Protein AF-A0A1N6LGG9-F1 (afdb_monomer)

Mean predicted aligned error: 9.29 Å

Sequence (122 aa):
MKLGLRHAAFTTLILLTATASATDFPQGTIAAELGGTQWTIRFEDGGTYTVSRGEDVVAEGKYTVKKDEIEMTDDQGSRAESGKTGKYTWKLVGKKLTFTKVEDEAEGRVSALTNGPWTLKD

Solvent-accessible surface area (backbone atoms only — not comparable to full-atom values): 7217 Å² total; per-residue (Å²): 141,80,89,88,78,87,81,85,87,79,82,80,82,78,77,82,76,78,78,76,71,80,71,75,81,82,69,42,41,29,35,43,77,57,94,92,37,52,33,38,40,34,36,45,94,88,35,39,35,41,32,25,56,68,91,45,74,29,28,31,29,40,41,52,74,57,84,56,35,38,40,38,38,31,70,43,50,92,67,38,50,58,94,39,63,32,34,27,37,54,48,76,57,92,52,34,40,35,45,44,84,74,46,63,83,39,64,66,59,52,54,62,49,56,72,48,63,25,34,57,57,134

Secondary structure (DSSP, 8-state):
----------------------PPP--EEEEEEETTEEEEEEEPTTSEEEEEETTEEEEEEEEEEETTEEEEEEEESTT--TT-EEEEEEEEETTEEEEEEEE---HHHHHHHHSS-EEEP-

Foldseek 3Di:
DDDDDDDDDDDDDDPPPPPPDQDDDDAAKWWDQDPNWIWIWHHDDPFKIWIDTHPDTAWIWGWDDDRQKIKIATDDGVLHPHPWIWMWGWDDDPQWIATHGPDTPSVSVCCVRHVGTIGGDD

Nearest PDB structures (foldseek)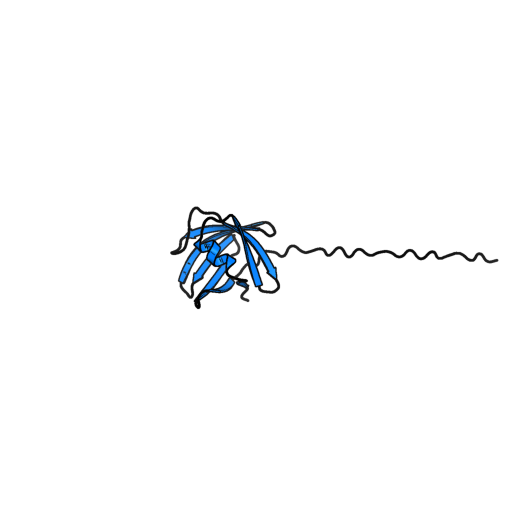:
  2ol7-assembly2_B  TM=4.075E-01  e=1.222E+00  Borreliella burgdorferi
  2flj-assembly1_A  TM=3.951E-01  e=2.831E+00  Locusta migratoria
  1ftp-assembly1_B  TM=3.435E-01  e=5.601E+00  Schistocerca gregaria

Structure (mmCIF, N/CA/C/O backbone):
data_AF-A0A1N6LGG9-F1
#
_entry.id   AF-A0A1N6LGG9-F1
#
loop_
_atom_site.group_PDB
_atom_site.id
_atom_site.type_symbol
_atom_site.label_atom_id
_atom_site.label_alt_id
_atom_site.label_comp_id
_atom_site.label_asym_id
_atom_site.label_entity_id
_atom_site.label_seq_id
_atom_site.pdbx_PDB_ins_code
_atom_site.Cartn_x
_atom_site.Cartn_y
_atom_site.Cartn_z
_atom_site.occupancy
_atom_site.B_iso_or_equiv
_atom_site.auth_seq_id
_atom_site.auth_comp_id
_atom_site.auth_asym_id
_atom_site.auth_atom_id
_atom_site.pdbx_PDB_model_num
ATOM 1 N N . MET A 1 1 ? -54.027 -19.536 58.038 1.00 39.34 1 MET A N 1
ATOM 2 C CA . MET A 1 1 ? -53.067 -20.258 57.160 1.00 39.34 1 MET A CA 1
ATOM 3 C C . MET A 1 1 ? -53.773 -20.472 55.827 1.00 39.34 1 MET A C 1
ATOM 5 O O . MET A 1 1 ? -54.896 -20.929 55.879 1.00 39.34 1 MET A O 1
ATOM 9 N N . LYS A 1 2 ? -53.292 -20.135 54.631 1.00 37.97 2 LYS A N 1
ATOM 10 C CA . LYS A 1 2 ? -51.981 -19.736 54.103 1.00 37.97 2 LYS A CA 1
ATOM 11 C C . LYS A 1 2 ? -52.240 -18.757 52.939 1.00 37.97 2 LYS A C 1
ATOM 13 O O . LYS A 1 2 ? -53.154 -18.970 52.152 1.00 37.97 2 LYS A O 1
ATOM 18 N N . LEU A 1 3 ? -51.426 -17.709 52.872 1.00 38.81 3 LEU A N 1
ATOM 19 C CA . LEU A 1 3 ? -51.362 -16.696 51.819 1.00 38.81 3 LEU A CA 1
ATOM 20 C C . LEU A 1 3 ? -50.730 -17.312 50.556 1.00 38.81 3 LEU A C 1
ATOM 22 O O . LEU A 1 3 ? -49.633 -17.861 50.643 1.00 38.81 3 LEU A O 1
ATOM 26 N N . GLY A 1 4 ? -51.406 -17.238 49.408 1.00 36.44 4 GLY A N 1
ATOM 27 C CA . GLY A 1 4 ? -50.862 -17.638 48.105 1.00 36.44 4 GLY A CA 1
ATOM 28 C C . GLY A 1 4 ? -50.420 -16.409 47.317 1.00 36.44 4 GLY A C 1
ATOM 29 O O . GLY A 1 4 ? -51.254 -15.680 46.793 1.00 36.44 4 GLY A O 1
ATOM 30 N N . LEU A 1 5 ? -49.113 -16.162 47.274 1.00 44.22 5 LEU A N 1
ATOM 31 C CA . LEU A 1 5 ? -48.481 -15.045 46.579 1.00 44.22 5 LEU A CA 1
ATOM 32 C C . LEU A 1 5 ? -47.685 -15.581 45.374 1.00 44.22 5 LEU A C 1
ATOM 34 O O . LEU A 1 5 ? -47.016 -16.604 45.500 1.00 44.22 5 LEU A O 1
ATOM 38 N N . ARG A 1 6 ? -47.633 -14.761 44.310 1.00 45.97 6 ARG A N 1
ATOM 39 C CA . ARG A 1 6 ? -46.663 -14.752 43.184 1.00 45.97 6 ARG A CA 1
ATOM 40 C C . ARG A 1 6 ? -47.006 -15.734 42.048 1.00 45.97 6 ARG A C 1
ATOM 42 O O . ARG A 1 6 ? -47.375 -16.870 42.293 1.00 45.97 6 ARG A O 1
ATOM 49 N N . HIS A 1 7 ? -46.886 -15.382 40.769 1.00 38.16 7 HIS A N 1
ATOM 50 C CA . HIS A 1 7 ? -45.787 -14.642 40.149 1.00 38.16 7 HIS A CA 1
ATOM 51 C C . HIS A 1 7 ? -46.277 -13.887 38.899 1.00 38.16 7 HIS A C 1
ATOM 53 O O . HIS A 1 7 ? -46.934 -14.469 38.041 1.00 38.16 7 HIS A O 1
ATOM 59 N N . ALA A 1 8 ? -45.927 -12.604 38.783 1.00 53.00 8 ALA A N 1
ATOM 60 C CA . ALA A 1 8 ? -45.972 -11.882 37.516 1.00 53.00 8 ALA A CA 1
ATOM 61 C C . ALA A 1 8 ? -44.729 -12.279 36.705 1.00 53.00 8 ALA A C 1
ATOM 63 O O . ALA A 1 8 ? -43.608 -12.146 37.197 1.00 53.00 8 ALA A O 1
ATOM 64 N N . ALA A 1 9 ? -44.920 -12.796 35.493 1.00 48.97 9 ALA A N 1
ATOM 65 C CA . ALA A 1 9 ? -43.825 -13.121 34.589 1.00 48.97 9 ALA A CA 1
ATOM 66 C C . ALA A 1 9 ? -43.295 -11.827 33.947 1.00 48.97 9 ALA A C 1
ATOM 68 O O . ALA A 1 9 ? -43.914 -11.269 33.045 1.00 48.97 9 ALA A O 1
ATOM 69 N N . PHE A 1 10 ? -42.153 -11.336 34.431 1.00 49.47 10 PHE A N 1
ATOM 70 C CA . PHE A 1 10 ? -41.371 -10.309 33.745 1.00 49.47 10 PHE A CA 1
ATOM 71 C C . PHE A 1 10 ? -40.549 -10.993 32.648 1.00 49.47 10 PHE A C 1
ATOM 73 O O . PHE A 1 10 ? -39.627 -11.754 32.935 1.00 49.47 10 PHE A O 1
ATOM 80 N N . THR A 1 11 ? -40.901 -10.745 31.387 1.00 47.75 11 THR A N 1
ATOM 81 C CA . THR A 1 11 ? -40.107 -11.205 30.242 1.00 47.75 11 THR A CA 1
ATOM 82 C C . THR A 1 11 ? -38.972 -10.210 30.034 1.00 47.75 11 THR A C 1
ATOM 84 O O . THR A 1 11 ? -39.173 -9.134 29.475 1.00 47.75 11 THR A O 1
ATOM 87 N N . THR A 1 12 ? -37.784 -10.538 30.536 1.00 46.34 12 THR A N 1
ATOM 88 C CA . THR A 1 12 ? -36.570 -9.750 30.305 1.00 46.34 12 THR A CA 1
ATOM 89 C C . THR A 1 12 ? -36.129 -9.933 28.855 1.00 46.34 12 THR A C 1
ATOM 91 O O . THR A 1 12 ? -35.616 -10.986 28.479 1.00 46.34 12 THR A O 1
ATOM 94 N N . LEU A 1 13 ? -36.333 -8.905 28.033 1.00 54.31 13 LEU A N 1
ATOM 95 C CA . LEU A 1 13 ? -35.741 -8.799 26.703 1.00 54.31 13 LEU A CA 1
ATOM 96 C C . LEU A 1 13 ? -34.228 -8.585 26.864 1.00 54.31 13 LEU A C 1
ATOM 98 O O . LEU A 1 13 ? -33.783 -7.495 27.217 1.00 54.31 13 LEU A O 1
ATOM 102 N N . ILE A 1 14 ? -33.437 -9.631 26.633 1.00 58.75 14 ILE A N 1
ATOM 103 C CA . ILE A 1 14 ? -31.978 -9.526 26.564 1.00 58.75 14 ILE A CA 1
ATOM 104 C C . ILE A 1 14 ? -31.641 -8.901 25.207 1.00 58.75 14 ILE A C 1
ATOM 106 O O . ILE A 1 14 ? -31.684 -9.572 24.177 1.00 58.75 14 ILE A O 1
ATOM 110 N N . LEU A 1 15 ? -31.321 -7.606 25.194 1.00 49.03 15 LEU A N 1
ATOM 111 C CA . LEU A 1 15 ? -30.652 -6.985 24.055 1.00 49.03 15 LEU A CA 1
ATOM 112 C C . LEU A 1 15 ? -29.233 -7.561 23.969 1.00 49.03 15 LEU A C 1
ATOM 114 O O . LEU A 1 15 ? -28.366 -7.207 24.764 1.00 49.03 15 LEU A O 1
ATOM 118 N N . LEU A 1 16 ? -28.999 -8.460 23.009 1.00 47.09 16 LEU A N 1
ATOM 119 C CA . LEU A 1 16 ? -27.650 -8.838 22.588 1.00 47.09 16 LEU A CA 1
ATOM 120 C C . LEU A 1 16 ? -27.004 -7.608 21.933 1.00 47.09 16 LEU A C 1
ATOM 122 O O . LEU A 1 16 ? -27.149 -7.367 20.736 1.00 47.09 16 LEU A O 1
ATOM 126 N N . THR A 1 17 ? -26.294 -6.803 22.715 1.00 50.12 17 THR A N 1
ATOM 127 C CA . THR A 1 17 ? -25.346 -5.836 22.166 1.00 50.12 17 THR A CA 1
ATOM 128 C C . THR A 1 17 ? -24.152 -6.619 21.639 1.00 50.12 17 THR A C 1
ATOM 130 O O . THR A 1 17 ? -23.266 -6.995 22.405 1.00 50.12 17 THR A O 1
ATOM 133 N N . ALA A 1 18 ? -24.145 -6.915 20.338 1.00 51.12 18 ALA A N 1
ATOM 134 C CA . ALA A 1 18 ? -22.956 -7.420 19.669 1.00 51.12 18 ALA A CA 1
ATOM 135 C C . ALA A 1 18 ? -21.866 -6.344 19.774 1.00 51.12 18 ALA A C 1
ATOM 137 O O . ALA A 1 18 ? -21.918 -5.321 19.092 1.00 51.12 18 ALA A O 1
ATOM 138 N N . THR A 1 19 ? -20.896 -6.545 20.663 1.00 44.94 19 THR A N 1
ATOM 139 C CA . THR A 1 19 ? -19.670 -5.752 20.677 1.00 44.94 19 THR A CA 1
ATOM 140 C C . THR A 1 19 ? -18.889 -6.137 19.428 1.00 44.94 19 THR A C 1
ATOM 142 O O . THR A 1 19 ? -18.198 -7.154 19.410 1.00 44.94 19 THR A O 1
ATOM 145 N N . ALA A 1 20 ? -19.056 -5.376 18.347 1.00 49.44 20 ALA A N 1
ATOM 146 C CA . ALA A 1 20 ? -18.178 -5.485 17.196 1.00 49.44 20 ALA A CA 1
ATOM 147 C C . ALA A 1 20 ? -16.777 -5.073 17.662 1.00 49.44 20 ALA A C 1
ATOM 149 O O . ALA A 1 20 ? -16.509 -3.886 17.848 1.00 49.44 20 ALA A O 1
ATOM 150 N N . SER A 1 21 ? -15.902 -6.046 17.919 1.00 53.12 21 SER A N 1
ATOM 151 C CA . SER A 1 21 ? -14.481 -5.759 18.075 1.00 53.12 21 SER A CA 1
ATOM 152 C C . SER A 1 21 ? -14.019 -5.086 16.790 1.00 53.12 21 SER A C 1
ATOM 154 O O . SER A 1 21 ? -14.210 -5.640 15.703 1.00 53.12 21 SER A O 1
ATOM 156 N N . ALA A 1 22 ? -13.454 -3.883 16.902 1.00 60.44 22 ALA A N 1
ATOM 157 C CA . ALA A 1 22 ? -12.716 -3.303 15.794 1.00 60.44 22 ALA A CA 1
ATOM 158 C C . ALA A 1 22 ? -11.636 -4.325 15.427 1.00 60.44 22 ALA A C 1
ATOM 160 O O . ALA A 1 22 ? -10.824 -4.702 16.267 1.00 60.44 22 ALA A O 1
ATOM 161 N N . THR A 1 23 ? -11.721 -4.873 14.219 1.00 71.56 23 THR A N 1
ATOM 162 C CA . THR A 1 23 ? -10.640 -5.703 13.695 1.00 71.56 23 THR A CA 1
ATOM 163 C C . THR A 1 23 ? -9.447 -4.774 13.525 1.00 71.56 23 THR A C 1
ATOM 165 O O . THR A 1 23 ? -9.627 -3.666 13.022 1.00 71.56 23 THR A O 1
ATOM 168 N N . ASP A 1 24 ? -8.269 -5.181 13.985 1.00 86.06 24 ASP A N 1
ATOM 169 C CA . ASP A 1 24 ? -7.041 -4.447 13.692 1.00 86.06 24 ASP A CA 1
ATOM 170 C C . ASP A 1 24 ? -6.688 -4.624 12.214 1.00 86.06 24 ASP A C 1
ATOM 172 O O . ASP A 1 24 ? -7.025 -5.636 11.590 1.00 86.06 24 ASP A O 1
ATOM 176 N N . PHE A 1 25 ? -6.029 -3.628 11.627 1.00 90.94 25 PHE A N 1
ATOM 177 C CA . PHE A 1 25 ? -5.603 -3.736 10.238 1.00 90.94 25 PHE A CA 1
ATOM 178 C C . PHE A 1 25 ? -4.611 -4.897 10.075 1.00 90.94 25 PHE A C 1
ATOM 180 O O . PHE A 1 25 ? -3.645 -4.976 10.839 1.00 90.94 25 PHE A O 1
ATOM 187 N N . PRO A 1 26 ? -4.819 -5.799 9.098 1.00 90.50 26 PRO A N 1
ATOM 188 C CA . PRO A 1 26 ? -3.967 -6.967 8.943 1.00 90.50 26 PRO A CA 1
ATOM 189 C C . PRO A 1 26 ? -2.586 -6.562 8.414 1.00 90.50 26 PRO A C 1
ATOM 191 O O . PRO A 1 26 ? -2.428 -6.223 7.241 1.00 90.50 26 PRO A O 1
ATOM 194 N N . GLN A 1 27 ? -1.578 -6.626 9.282 1.00 92.06 27 GLN A N 1
ATOM 195 C CA . GLN A 1 27 ? -0.173 -6.573 8.879 1.00 92.06 27 GLN A CA 1
ATOM 196 C C . GLN A 1 27 ? 0.229 -7.864 8.146 1.00 92.06 27 GLN A C 1
ATOM 198 O O . GLN A 1 27 ? -0.420 -8.903 8.282 1.00 92.06 27 GLN A O 1
ATOM 203 N N . GLY A 1 28 ? 1.316 -7.806 7.376 1.00 95.06 28 GLY A N 1
ATOM 204 C CA . GLY A 1 28 ? 1.808 -8.927 6.577 1.00 95.06 28 GLY A CA 1
ATOM 205 C C . GLY A 1 28 ? 1.578 -8.742 5.080 1.00 95.06 28 GLY A C 1
ATOM 206 O O . GLY A 1 28 ? 1.419 -7.625 4.587 1.00 95.06 28 GLY A O 1
ATOM 207 N N . THR A 1 29 ? 1.624 -9.845 4.332 1.00 97.50 29 THR A N 1
ATOM 208 C CA . THR A 1 29 ? 1.538 -9.809 2.867 1.00 97.50 29 THR A CA 1
ATOM 209 C C . THR A 1 29 ? 0.126 -10.112 2.402 1.00 97.50 29 THR A C 1
ATOM 211 O O . THR A 1 29 ? -0.438 -11.156 2.717 1.00 97.50 29 THR A O 1
ATOM 214 N N . ILE A 1 30 ? -0.426 -9.233 1.579 1.00 96.75 30 ILE A N 1
ATOM 215 C CA . ILE A 1 30 ? -1.651 -9.470 0.826 1.00 96.75 30 ILE A CA 1
ATOM 216 C C . ILE A 1 30 ? -1.312 -9.662 -0.653 1.00 96.75 30 ILE A C 1
ATOM 218 O O . ILE A 1 30 ? -0.353 -9.079 -1.156 1.00 96.75 30 ILE A O 1
ATOM 222 N N . ALA A 1 31 ? -2.092 -10.471 -1.369 1.00 96.94 31 ALA A N 1
ATOM 223 C CA . ALA A 1 31 ? -1.886 -10.682 -2.800 1.00 96.94 31 ALA A CA 1
ATOM 224 C C . ALA A 1 31 ? -3.186 -10.741 -3.599 1.00 96.94 31 ALA A C 1
ATOM 226 O O . ALA A 1 31 ? -4.215 -11.222 -3.113 1.00 96.94 31 ALA A O 1
ATOM 227 N N . ALA A 1 32 ? -3.100 -10.322 -4.855 1.00 95.88 32 ALA A N 1
ATOM 228 C CA . ALA A 1 32 ? -4.152 -10.439 -5.852 1.00 95.88 32 ALA A CA 1
ATOM 229 C C . ALA A 1 32 ? -3.533 -10.740 -7.223 1.00 95.88 32 ALA A C 1
ATOM 231 O O . ALA A 1 32 ? -2.394 -10.366 -7.500 1.00 95.88 32 ALA A O 1
ATOM 232 N N . GLU A 1 33 ? -4.282 -11.419 -8.087 1.00 94.25 33 GLU A N 1
ATOM 233 C CA . GLU A 1 33 ? -3.917 -11.558 -9.495 1.00 94.25 33 GLU A CA 1
ATOM 234 C C . GLU A 1 33 ? -4.633 -10.465 -10.288 1.00 94.25 33 GLU A C 1
ATOM 236 O O . GLU A 1 33 ? -5.862 -10.423 -10.314 1.00 94.25 33 GLU A O 1
ATOM 241 N N . LEU A 1 3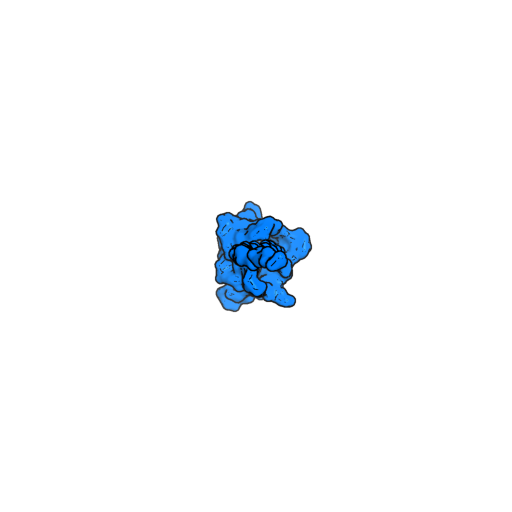4 ? -3.868 -9.567 -10.910 1.00 88.88 34 LEU A N 1
ATOM 242 C CA . LEU A 1 34 ? -4.391 -8.439 -11.679 1.00 88.88 34 LEU A CA 1
ATOM 243 C C . LEU A 1 34 ? -3.769 -8.466 -13.075 1.00 88.88 34 LEU A C 1
ATOM 245 O O . LEU A 1 34 ? -2.546 -8.400 -13.223 1.00 88.88 34 LEU A O 1
ATOM 249 N N . GLY A 1 35 ? -4.611 -8.587 -14.105 1.00 86.31 35 GLY A N 1
ATOM 250 C CA . GLY A 1 35 ? -4.158 -8.657 -15.499 1.00 86.31 35 GLY A CA 1
ATOM 251 C C . GLY A 1 35 ? -3.222 -9.840 -15.781 1.00 86.31 35 GLY A C 1
ATOM 252 O O . GLY A 1 35 ? -2.238 -9.676 -16.497 1.00 86.31 35 GLY A O 1
A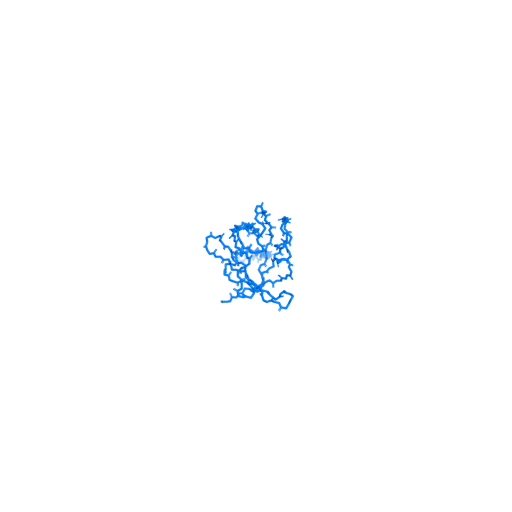TOM 253 N N . GLY A 1 36 ? -3.473 -11.001 -15.161 1.00 90.56 36 GLY A N 1
ATOM 254 C CA . GLY A 1 36 ? -2.649 -12.210 -15.308 1.00 90.56 36 GLY A CA 1
ATOM 255 C C . GLY A 1 36 ? -1.269 -12.129 -14.646 1.00 90.56 36 GLY A C 1
ATOM 256 O O . GLY A 1 36 ? -0.416 -12.974 -14.893 1.00 90.56 36 GLY A O 1
ATOM 257 N N . THR A 1 37 ? -1.012 -11.098 -13.836 1.00 92.88 37 THR A N 1
ATOM 258 C CA . THR A 1 37 ? 0.226 -10.953 -13.061 1.00 92.88 37 THR A CA 1
ATOM 259 C C . THR A 1 37 ? -0.092 -11.011 -11.572 1.00 92.88 37 THR A C 1
ATOM 261 O O . THR A 1 37 ? -1.077 -10.421 -11.126 1.00 92.88 37 THR A O 1
ATOM 264 N N . GLN A 1 38 ? 0.756 -11.677 -10.787 1.00 95.00 38 GLN A N 1
ATOM 265 C CA . GLN A 1 38 ? 0.656 -11.635 -9.331 1.00 95.00 38 GLN A CA 1
ATOM 266 C C . GLN A 1 38 ? 1.147 -10.284 -8.806 1.00 95.00 38 GLN A C 1
ATOM 268 O O . GLN A 1 38 ? 2.264 -9.859 -9.101 1.00 95.00 38 GLN A O 1
ATOM 273 N N . TRP A 1 39 ? 0.324 -9.653 -7.981 1.00 96.00 39 TRP A N 1
ATOM 274 C CA . TRP A 1 39 ? 0.674 -8.465 -7.220 1.00 96.00 39 TRP A CA 1
ATOM 275 C C . TRP A 1 39 ? 0.675 -8.793 -5.739 1.00 96.00 39 TRP A C 1
ATOM 277 O O . TRP A 1 39 ? -0.206 -9.511 -5.258 1.00 96.00 39 TRP A O 1
ATOM 287 N N . THR A 1 40 ? 1.640 -8.240 -5.015 1.00 97.06 40 THR A N 1
ATOM 288 C CA . THR A 1 40 ? 1.706 -8.339 -3.558 1.00 97.06 40 THR A CA 1
ATOM 289 C C . THR A 1 40 ? 1.878 -6.968 -2.942 1.00 97.06 40 THR A C 1
ATOM 291 O O . THR A 1 40 ? 2.604 -6.136 -3.479 1.00 97.06 40 THR A O 1
ATOM 294 N N . ILE A 1 41 ? 1.245 -6.757 -1.794 1.00 96.88 41 ILE A N 1
ATOM 295 C CA . ILE A 1 41 ? 1.509 -5.611 -0.930 1.00 96.88 41 ILE A CA 1
ATOM 296 C C . ILE A 1 41 ? 1.885 -6.169 0.432 1.00 96.88 41 ILE A C 1
ATOM 298 O O . ILE A 1 41 ? 1.132 -6.951 1.012 1.00 96.88 41 ILE A O 1
ATOM 302 N N . ARG A 1 42 ? 3.061 -5.805 0.928 1.00 97.62 42 ARG A N 1
ATOM 303 C CA . ARG A 1 42 ? 3.518 -6.152 2.268 1.00 97.62 42 ARG A CA 1
ATOM 304 C C . ARG A 1 42 ? 3.389 -4.925 3.151 1.00 97.62 42 ARG A C 1
ATOM 306 O O . ARG A 1 42 ? 3.986 -3.906 2.836 1.00 97.62 42 ARG A O 1
ATOM 313 N N . PHE A 1 43 ? 2.636 -5.045 4.237 1.00 97.19 43 PHE A N 1
ATOM 314 C CA . PHE A 1 43 ? 2.542 -4.042 5.293 1.00 97.19 43 PHE A CA 1
ATOM 315 C C . PHE A 1 43 ? 3.407 -4.477 6.470 1.00 97.19 43 PHE A C 1
ATOM 317 O O . PHE A 1 43 ? 3.199 -5.559 7.027 1.00 97.19 43 PHE A O 1
ATOM 324 N N . GLU A 1 44 ? 4.391 -3.659 6.823 1.00 95.25 44 GLU A N 1
ATOM 325 C CA . GLU A 1 44 ? 5.330 -3.944 7.902 1.00 95.25 44 GLU A CA 1
ATOM 326 C C . GLU A 1 44 ? 4.940 -3.253 9.205 1.00 95.25 44 GLU A C 1
ATOM 328 O O . GLU A 1 44 ? 4.272 -2.213 9.229 1.00 95.25 44 GLU A O 1
ATOM 333 N N . ASP A 1 45 ? 5.410 -3.829 10.308 1.00 88.06 45 ASP A N 1
ATOM 334 C CA . ASP A 1 45 ? 5.323 -3.165 11.597 1.00 88.06 45 ASP A CA 1
ATOM 335 C C . ASP A 1 45 ? 6.212 -1.916 11.604 1.00 88.06 45 ASP A C 1
ATOM 337 O O . ASP A 1 45 ? 7.373 -1.963 11.203 1.00 88.06 45 ASP A O 1
ATOM 341 N N . GLY A 1 46 ? 5.644 -0.775 11.999 1.00 87.19 46 GLY A N 1
ATOM 342 C CA . GLY A 1 46 ? 6.293 0.536 11.870 1.00 87.19 46 GLY A CA 1
ATOM 343 C C . GLY A 1 46 ? 5.771 1.426 10.735 1.00 87.19 46 GLY A C 1
ATOM 344 O O . GLY A 1 46 ? 6.228 2.562 10.610 1.00 87.19 46 GLY A O 1
ATOM 345 N N . GLY A 1 47 ? 4.776 0.974 9.962 1.00 95.25 47 GLY A N 1
ATOM 346 C CA . GLY A 1 47 ? 4.039 1.849 9.042 1.00 95.25 47 GLY A CA 1
ATOM 347 C C . GLY A 1 47 ? 4.703 2.036 7.679 1.00 95.25 47 GLY A C 1
ATOM 348 O O . GLY A 1 47 ? 4.525 3.078 7.052 1.00 95.25 47 GLY A O 1
ATOM 349 N N . THR A 1 48 ? 5.473 1.054 7.215 1.00 97.62 48 THR A N 1
ATOM 350 C CA . THR A 1 48 ? 6.019 0.990 5.851 1.00 97.62 48 THR A CA 1
ATOM 351 C C . THR A 1 48 ? 5.294 -0.070 5.035 1.00 97.62 48 THR A C 1
ATOM 353 O O . THR A 1 48 ? 4.841 -1.085 5.567 1.00 97.62 48 THR A O 1
ATOM 356 N N . TYR A 1 49 ? 5.162 0.158 3.732 1.00 97.56 49 TYR A N 1
ATOM 357 C CA . TYR A 1 49 ? 4.638 -0.851 2.823 1.00 97.56 49 TYR A CA 1
ATOM 358 C C . TYR A 1 49 ? 5.497 -0.986 1.566 1.00 97.56 49 TYR A C 1
ATOM 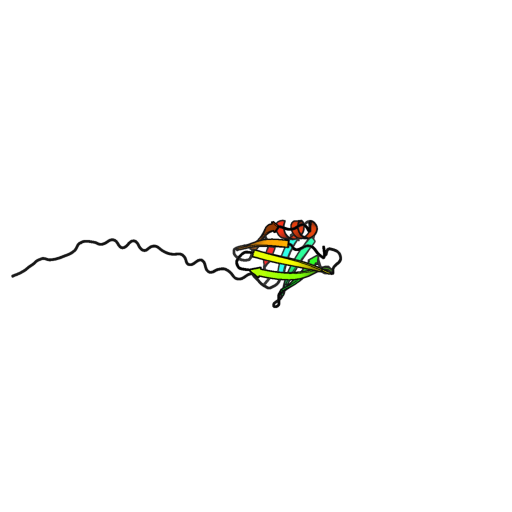360 O O . TYR A 1 49 ? 6.127 -0.027 1.119 1.00 97.56 49 TYR A O 1
ATOM 368 N N . THR A 1 50 ? 5.459 -2.178 0.975 1.00 97.88 50 THR A N 1
ATOM 369 C CA . THR A 1 50 ? 6.140 -2.515 -0.281 1.00 97.88 50 THR A CA 1
ATOM 370 C C . THR A 1 50 ? 5.144 -3.156 -1.237 1.00 97.88 50 THR A C 1
ATOM 372 O O . THR A 1 50 ? 4.441 -4.094 -0.864 1.00 97.88 50 THR A O 1
ATOM 375 N N . VAL A 1 51 ? 5.095 -2.675 -2.476 1.00 96.88 51 VAL A N 1
ATOM 376 C CA . VAL A 1 51 ? 4.298 -3.231 -3.573 1.00 96.88 51 VAL A CA 1
ATOM 377 C C . VAL A 1 51 ? 5.230 -3.922 -4.553 1.00 96.88 51 VAL A C 1
ATOM 379 O O . VAL A 1 51 ? 6.147 -3.297 -5.094 1.00 96.88 51 VAL A O 1
ATOM 382 N N . SER A 1 52 ? 4.935 -5.185 -4.846 1.00 97.31 52 SER A N 1
ATOM 383 C CA . SER A 1 52 ? 5.653 -5.959 -5.855 1.00 97.31 52 SER A CA 1
ATOM 384 C C . SER A 1 52 ? 4.725 -6.433 -6.963 1.00 97.31 52 SER A C 1
ATOM 386 O O . SER A 1 52 ? 3.555 -6.761 -6.736 1.00 97.31 52 SER A O 1
ATOM 388 N N . ARG A 1 53 ? 5.276 -6.489 -8.174 1.00 95.75 53 ARG A N 1
ATOM 389 C CA . ARG A 1 53 ? 4.664 -7.086 -9.358 1.00 95.75 53 ARG A CA 1
ATOM 390 C C . ARG A 1 53 ? 5.525 -8.277 -9.768 1.00 95.75 53 ARG A C 1
ATOM 392 O O . ARG A 1 53 ? 6.583 -8.099 -10.359 1.00 95.75 53 ARG A O 1
ATOM 399 N N . GLY A 1 54 ? 5.080 -9.490 -9.454 1.00 94.44 54 GLY A N 1
ATOM 400 C CA . GLY A 1 54 ? 5.957 -10.660 -9.496 1.00 94.44 54 GLY A CA 1
ATOM 401 C C . GLY A 1 54 ? 7.089 -10.515 -8.476 1.00 94.44 54 GLY A C 1
ATOM 402 O O . GLY A 1 54 ? 6.817 -10.313 -7.294 1.00 94.44 54 GLY A O 1
ATOM 403 N N . GLU A 1 55 ? 8.335 -10.602 -8.936 1.00 93.12 55 GLU A N 1
ATOM 404 C CA . GLU A 1 55 ? 9.535 -10.446 -8.096 1.00 93.12 55 GLU A CA 1
ATOM 405 C C . GLU A 1 55 ? 10.035 -8.991 -8.028 1.00 93.12 55 GLU A C 1
ATOM 407 O O . GLU A 1 55 ? 10.846 -8.657 -7.166 1.00 93.12 55 GLU A O 1
ATOM 412 N N . ASP A 1 56 ? 9.519 -8.106 -8.887 1.00 97.00 56 ASP A N 1
ATOM 413 C CA . ASP A 1 56 ? 9.969 -6.719 -8.970 1.00 97.00 56 ASP A CA 1
ATOM 414 C C . ASP A 1 56 ? 9.263 -5.843 -7.932 1.00 97.00 56 ASP A C 1
ATOM 416 O O . ASP A 1 56 ? 8.032 -5.739 -7.925 1.00 97.00 56 ASP A O 1
ATOM 420 N N . VAL A 1 57 ? 10.036 -5.146 -7.096 1.00 97.75 57 VAL A N 1
ATOM 421 C CA . VAL A 1 57 ? 9.522 -4.063 -6.244 1.00 97.75 57 VAL A CA 1
ATOM 422 C C . VAL A 1 57 ? 9.247 -2.840 -7.116 1.00 97.75 57 VAL A C 1
ATOM 424 O O . VAL A 1 57 ? 10.137 -2.321 -7.789 1.00 97.75 57 VAL A O 1
ATOM 427 N N . VAL A 1 58 ? 7.995 -2.381 -7.122 1.00 97.00 58 VAL A N 1
ATOM 428 C CA . VAL A 1 58 ? 7.532 -1.303 -8.012 1.00 97.00 58 VAL A CA 1
ATOM 429 C C . VAL A 1 58 ? 7.066 -0.057 -7.271 1.00 97.00 58 VAL A C 1
ATOM 431 O O . VAL A 1 58 ? 7.035 1.010 -7.882 1.00 97.00 58 VAL A O 1
ATOM 434 N N . ALA A 1 59 ? 6.741 -0.162 -5.984 1.00 97.38 59 ALA A N 1
ATOM 435 C CA . ALA A 1 59 ? 6.502 0.987 -5.119 1.00 97.38 59 ALA A CA 1
ATOM 436 C C . ALA A 1 59 ? 6.820 0.641 -3.661 1.00 97.38 59 ALA A C 1
ATOM 438 O O . ALA A 1 59 ? 6.585 -0.478 -3.213 1.00 97.38 59 ALA A O 1
ATOM 439 N N . GLU A 1 60 ? 7.312 1.617 -2.920 1.00 97.75 60 GLU A N 1
ATOM 440 C CA . GLU A 1 60 ? 7.489 1.582 -1.475 1.00 97.75 60 GLU A CA 1
ATOM 441 C C . GLU A 1 60 ? 6.966 2.882 -0.892 1.00 97.75 60 GLU A C 1
ATOM 443 O O . GLU A 1 60 ? 6.992 3.925 -1.553 1.00 97.75 60 GLU A O 1
ATOM 448 N N . GLY A 1 61 ? 6.517 2.833 0.353 1.00 97.50 61 GLY A N 1
ATOM 449 C CA . GLY A 1 61 ? 5.997 4.020 0.996 1.00 97.50 61 GLY A CA 1
ATOM 450 C C . GLY A 1 61 ? 5.617 3.817 2.447 1.00 97.50 61 GLY A C 1
ATOM 451 O O . GLY A 1 61 ? 6.012 2.848 3.100 1.00 97.50 61 GLY A O 1
ATOM 452 N N . LYS A 1 62 ? 4.825 4.758 2.951 1.00 98.00 62 LYS A N 1
ATOM 453 C CA . LYS A 1 62 ? 4.363 4.786 4.338 1.00 98.00 62 LYS A CA 1
ATOM 454 C C . LYS A 1 62 ? 2.862 4.627 4.407 1.00 98.00 62 LYS A C 1
ATOM 456 O O . LYS A 1 62 ? 2.141 5.046 3.504 1.00 98.00 62 LYS A O 1
ATOM 461 N N . TYR A 1 63 ? 2.395 4.051 5.503 1.00 97.88 63 TY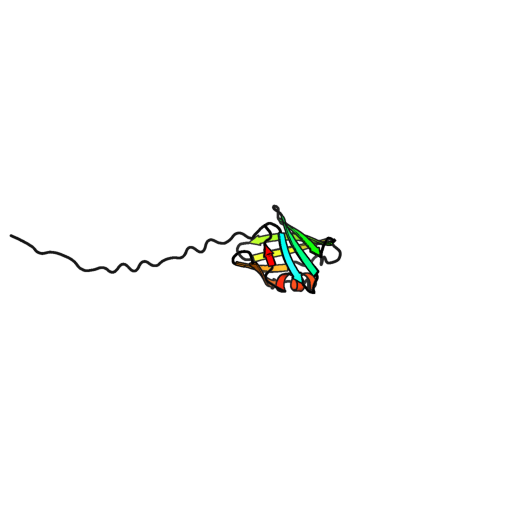R A N 1
ATOM 462 C CA . TYR A 1 63 ? 0.982 3.985 5.808 1.00 97.88 63 TYR A CA 1
ATOM 463 C C . TYR A 1 63 ? 0.704 4.245 7.286 1.00 97.88 63 TYR A C 1
ATOM 465 O O . TYR A 1 63 ? 1.515 3.950 8.163 1.00 97.88 63 TYR A O 1
ATOM 473 N N . THR A 1 64 ? -0.479 4.784 7.564 1.00 96.94 64 THR A N 1
ATOM 474 C CA . THR A 1 64 ? -1.025 4.874 8.920 1.00 96.94 64 THR A CA 1
ATOM 475 C C . THR A 1 64 ? -2.459 4.378 8.922 1.00 96.94 64 THR A C 1
ATOM 477 O O . THR A 1 64 ? -3.183 4.556 7.947 1.00 96.94 64 THR A O 1
ATOM 480 N N . VAL A 1 65 ? -2.876 3.745 10.016 1.00 95.75 65 VAL A N 1
ATOM 481 C CA . VAL A 1 65 ? -4.234 3.216 10.169 1.00 95.75 65 VAL A CA 1
ATOM 482 C C . VAL A 1 65 ? -4.907 3.913 11.337 1.00 95.75 65 VAL A C 1
ATOM 484 O O . VAL A 1 65 ? -4.344 4.009 12.429 1.00 95.75 65 VAL A O 1
ATOM 487 N N . LYS A 1 66 ? -6.135 4.378 11.119 1.00 91.62 66 LYS A N 1
ATOM 488 C CA . LYS A 1 66 ? -7.008 4.916 12.161 1.00 91.62 66 LYS A CA 1
ATOM 489 C C . LYS A 1 66 ? -8.375 4.266 12.017 1.00 91.62 66 LYS A C 1
ATOM 491 O O . LYS A 1 66 ? -9.127 4.607 11.112 1.00 91.62 66 LYS A O 1
ATOM 496 N N . LYS A 1 67 ? -8.711 3.362 12.944 1.00 89.62 67 LYS A N 1
ATOM 497 C CA . LYS A 1 67 ? -9.946 2.562 12.888 1.00 89.62 67 LYS A CA 1
ATOM 498 C C . LYS A 1 67 ? -10.040 1.816 11.547 1.00 89.62 67 LYS A C 1
ATOM 500 O O . LYS A 1 67 ? -9.176 1.003 11.254 1.00 89.62 67 LYS A O 1
ATOM 505 N N . ASP A 1 68 ? -11.065 2.108 10.757 1.00 92.94 68 ASP A N 1
ATOM 506 C CA . ASP A 1 68 ? -11.387 1.518 9.464 1.00 92.94 68 ASP A CA 1
ATOM 507 C C . ASP A 1 68 ? -10.809 2.294 8.273 1.00 92.94 68 ASP A C 1
ATOM 509 O O . ASP A 1 68 ? -11.096 1.940 7.133 1.00 92.94 68 ASP A O 1
ATOM 513 N N . GLU A 1 69 ? -9.979 3.314 8.514 1.00 96.31 69 GLU A N 1
ATOM 514 C CA . GLU A 1 69 ? -9.296 4.089 7.477 1.00 96.31 69 GLU A CA 1
ATOM 515 C C . GLU A 1 69 ? -7.787 3.809 7.472 1.00 96.31 69 GLU A C 1
ATOM 517 O O . GLU A 1 69 ? -7.151 3.687 8.524 1.00 96.31 69 GLU A O 1
ATOM 522 N N . ILE A 1 70 ? -7.217 3.720 6.273 1.00 97.06 70 ILE A N 1
ATOM 523 C CA . ILE A 1 70 ? -5.780 3.693 6.013 1.00 97.06 70 ILE A CA 1
ATOM 524 C C . ILE A 1 70 ? -5.405 4.893 5.141 1.00 97.06 70 ILE A C 1
ATOM 526 O O . ILE A 1 70 ? -6.048 5.165 4.126 1.00 97.06 70 ILE A O 1
ATOM 530 N N . GLU A 1 71 ? -4.347 5.589 5.537 1.00 98.06 71 GLU A N 1
ATOM 531 C CA . GLU A 1 71 ? -3.697 6.641 4.761 1.00 98.06 71 GLU A CA 1
ATOM 532 C C . GLU A 1 71 ? -2.359 6.114 4.237 1.00 98.06 71 GLU A C 1
ATOM 534 O O . GLU A 1 71 ? -1.630 5.473 4.992 1.00 98.06 71 GLU A O 1
ATOM 539 N N . MET A 1 72 ? -2.039 6.359 2.966 1.00 98.00 72 MET A N 1
ATOM 540 C CA . MET A 1 72 ? -0.844 5.855 2.285 1.00 98.00 72 MET A CA 1
ATOM 541 C C . MET A 1 72 ? -0.151 6.959 1.483 1.00 98.00 72 MET A C 1
ATOM 543 O O . MET A 1 72 ? -0.811 7.764 0.823 1.00 98.00 72 MET A O 1
ATOM 547 N N . THR A 1 73 ? 1.180 6.960 1.490 1.00 97.56 73 THR A N 1
ATOM 548 C CA . THR A 1 73 ? 2.024 7.818 0.645 1.00 97.56 73 THR A CA 1
ATOM 549 C C . THR A 1 73 ? 3.086 6.980 -0.045 1.00 97.56 73 THR A C 1
ATOM 551 O O . THR A 1 73 ? 3.644 6.080 0.579 1.00 97.56 73 THR A O 1
ATOM 554 N N . ASP A 1 74 ? 3.391 7.279 -1.304 1.00 96.38 74 ASP A N 1
ATOM 555 C CA . ASP A 1 74 ? 4.472 6.616 -2.039 1.00 96.38 74 ASP A CA 1
ATOM 556 C C . ASP A 1 74 ? 5.771 7.410 -1.855 1.00 96.38 74 ASP A C 1
ATOM 558 O O . ASP A 1 74 ? 5.792 8.630 -2.039 1.00 96.38 74 ASP A O 1
ATOM 562 N N . ASP A 1 75 ? 6.858 6.712 -1.543 1.00 94.50 75 ASP A N 1
ATOM 563 C CA . ASP A 1 75 ? 8.185 7.300 -1.368 1.00 94.50 75 ASP A CA 1
ATOM 564 C C . ASP A 1 75 ? 9.056 7.053 -2.611 1.00 94.50 75 ASP A C 1
ATOM 566 O O . ASP A 1 75 ? 9.634 7.997 -3.151 1.00 94.50 75 ASP A O 1
ATOM 570 N N . GLN A 1 76 ? 9.134 5.807 -3.100 1.00 95.38 76 GLN A N 1
ATOM 571 C CA . GLN A 1 76 ? 10.001 5.430 -4.227 1.00 95.38 76 GLN A CA 1
ATOM 572 C C . GLN A 1 76 ? 9.496 4.217 -5.016 1.00 95.38 76 GLN A C 1
ATOM 574 O O . GLN A 1 76 ? 8.683 3.439 -4.529 1.00 95.38 76 GLN A O 1
ATOM 579 N N . GLY A 1 77 ? 10.015 4.036 -6.234 1.00 95.12 77 GLY A N 1
ATOM 580 C CA . GLY A 1 77 ? 9.719 2.897 -7.108 1.00 95.12 77 GLY A CA 1
ATOM 581 C C . GLY A 1 77 ? 9.269 3.321 -8.506 1.00 95.12 77 GLY A C 1
ATOM 582 O O . GLY A 1 77 ? 8.875 4.460 -8.736 1.00 95.12 77 GLY A O 1
ATOM 583 N N . SER A 1 78 ? 9.324 2.397 -9.466 1.00 95.88 78 SER A N 1
ATOM 584 C CA . SER A 1 78 ? 8.975 2.674 -10.871 1.00 95.88 78 SER A CA 1
ATOM 585 C C . SER A 1 78 ? 7.498 3.024 -11.095 1.00 95.88 78 SER A C 1
ATOM 587 O O . SER A 1 78 ? 7.148 3.558 -12.146 1.00 95.88 78 SER A O 1
ATOM 589 N N . ARG A 1 79 ? 6.632 2.711 -10.125 1.00 93.06 79 ARG A N 1
ATOM 590 C CA . ARG A 1 79 ? 5.195 3.014 -10.114 1.00 93.06 79 ARG A CA 1
ATOM 591 C C . ARG A 1 79 ? 4.778 3.911 -8.947 1.00 93.06 79 ARG A C 1
ATOM 593 O O . ARG A 1 79 ? 3.581 4.066 -8.736 1.00 93.06 79 ARG A O 1
ATOM 600 N N . ALA A 1 80 ? 5.733 4.470 -8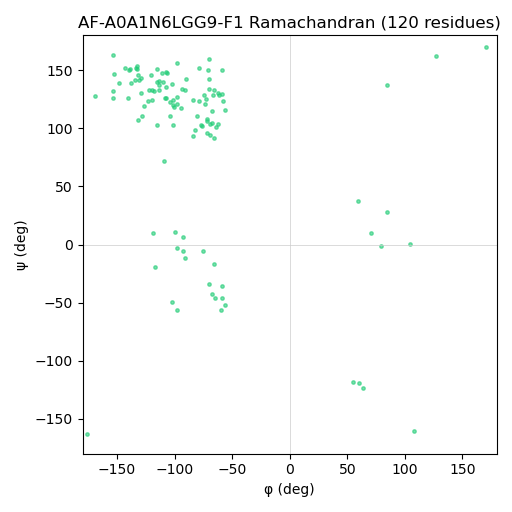.206 1.00 95.19 80 ALA A N 1
ATOM 601 C CA . ALA A 1 80 ? 5.435 5.398 -7.126 1.00 95.19 80 ALA A CA 1
ATOM 602 C C . ALA A 1 80 ? 4.926 6.737 -7.672 1.00 95.19 80 ALA A C 1
ATOM 604 O O . ALA A 1 80 ? 5.526 7.327 -8.571 1.00 95.19 80 ALA A O 1
ATOM 605 N N . GLU A 1 81 ? 3.844 7.239 -7.087 1.00 94.44 81 GLU A N 1
ATOM 606 C CA . GLU A 1 81 ? 3.302 8.572 -7.341 1.00 94.44 81 GLU A CA 1
ATOM 607 C C . GLU A 1 81 ? 3.537 9.475 -6.119 1.00 94.44 81 GLU A C 1
ATOM 609 O O . GLU A 1 81 ? 2.618 9.797 -5.359 1.00 94.44 81 GLU A O 1
ATOM 614 N N . SER A 1 82 ? 4.801 9.864 -5.913 1.00 89.81 82 SER A N 1
ATOM 615 C CA . SER A 1 82 ? 5.242 10.652 -4.756 1.00 89.81 82 SER A CA 1
ATOM 616 C C . SER A 1 82 ? 4.528 12.002 -4.634 1.00 89.81 82 SER A C 1
ATOM 618 O O . SER A 1 82 ? 4.148 12.631 -5.621 1.00 89.81 82 SER A O 1
ATOM 620 N N . GLY A 1 83 ? 4.376 12.475 -3.395 1.00 89.50 83 GLY A N 1
ATOM 621 C CA . GLY A 1 83 ? 3.707 13.745 -3.087 1.00 89.50 83 GLY A CA 1
ATOM 622 C C . GLY A 1 83 ? 2.177 13.680 -3.098 1.00 89.50 83 GLY A C 1
ATOM 623 O O . GLY A 1 83 ? 1.535 14.682 -2.791 1.00 89.50 83 GLY A O 1
ATOM 624 N N . LYS A 1 84 ? 1.589 12.515 -3.402 1.00 94.06 84 LYS A N 1
ATOM 625 C CA . LYS A 1 84 ? 0.144 12.276 -3.336 1.00 94.06 84 LYS A CA 1
ATOM 626 C C . LYS A 1 84 ? -0.205 11.361 -2.168 1.00 94.06 84 LYS A C 1
ATOM 628 O O . LYS A 1 84 ? 0.271 10.225 -2.106 1.00 94.06 84 LYS A O 1
ATOM 633 N N . THR A 1 85 ? -1.114 11.812 -1.312 1.00 97.06 85 THR A N 1
ATOM 634 C CA . THR A 1 85 ? -1.668 11.008 -0.216 1.00 97.06 85 THR A CA 1
ATOM 635 C C . THR A 1 85 ? -2.963 10.333 -0.647 1.00 97.06 85 THR A C 1
ATOM 637 O O . THR A 1 85 ? -3.835 10.969 -1.234 1.00 97.06 85 THR A O 1
ATOM 640 N N . GLY A 1 86 ? -3.085 9.044 -0.350 1.00 98.00 86 GLY A N 1
ATOM 641 C CA . GLY A 1 86 ? -4.281 8.251 -0.597 1.00 98.00 86 GLY A CA 1
ATOM 642 C C . GLY A 1 86 ? -4.936 7.815 0.703 1.00 98.00 86 GLY A C 1
ATOM 643 O O . GLY A 1 86 ? -4.250 7.379 1.620 1.00 98.00 86 GLY A O 1
ATOM 644 N N . LYS A 1 87 ? -6.260 7.896 0.773 1.00 98.38 87 LYS A N 1
ATOM 645 C CA . LYS A 1 87 ? -7.095 7.458 1.889 1.00 98.38 87 LYS A CA 1
ATOM 646 C C . LYS A 1 87 ? -8.109 6.439 1.413 1.00 98.38 87 LYS A C 1
ATOM 648 O O . LYS A 1 87 ? -8.816 6.646 0.420 1.00 98.38 87 LYS A O 1
ATOM 653 N N . TYR A 1 88 ? -8.208 5.355 2.165 1.00 98.25 88 TYR A N 1
ATOM 654 C CA . TYR A 1 88 ? -9.097 4.246 1.873 1.00 98.25 88 TYR A CA 1
ATOM 655 C C . TYR A 1 88 ? -9.768 3.775 3.149 1.00 98.25 88 TYR A C 1
ATOM 657 O O . TYR A 1 88 ? -9.107 3.626 4.174 1.00 98.25 88 TYR A O 1
ATOM 665 N N . THR A 1 89 ? -11.056 3.455 3.077 1.00 97.38 89 THR A N 1
ATOM 666 C CA . THR A 1 89 ? -11.633 2.560 4.075 1.00 97.38 89 THR A CA 1
ATOM 667 C C . THR A 1 89 ? -11.257 1.132 3.732 1.00 97.38 89 THR A 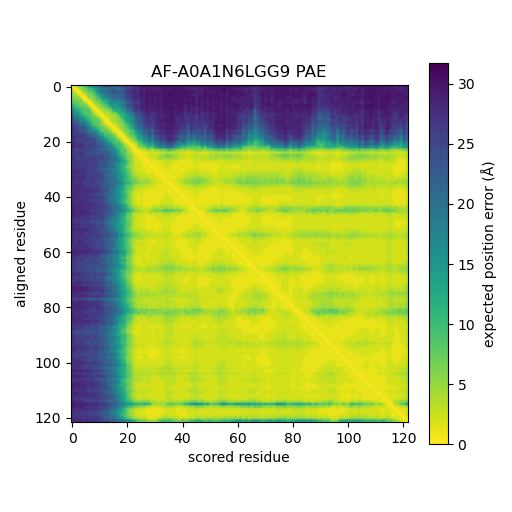C 1
ATOM 669 O O . THR A 1 89 ? -11.042 0.785 2.564 1.00 97.38 89 THR A O 1
ATOM 672 N N . TRP A 1 90 ? -11.167 0.283 4.745 1.00 96.44 90 TRP A N 1
ATOM 673 C CA . TRP A 1 90 ? -10.805 -1.109 4.556 1.00 96.44 90 TRP A CA 1
ATOM 674 C C . TRP A 1 90 ? -11.743 -2.041 5.318 1.00 96.44 90 TRP A C 1
ATOM 676 O O . TRP A 1 90 ? -12.326 -1.700 6.345 1.00 96.44 90 TRP A O 1
ATOM 686 N N . LYS A 1 91 ? -11.910 -3.251 4.783 1.00 94.69 9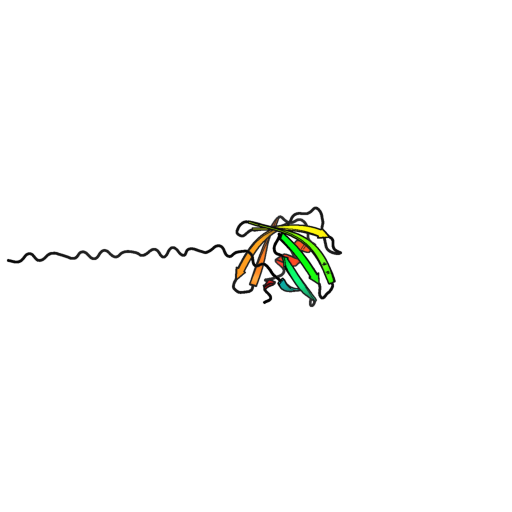1 LYS A N 1
ATOM 687 C CA . LYS A 1 91 ? -12.711 -4.300 5.411 1.00 94.69 91 LYS A CA 1
ATOM 688 C C . LYS A 1 91 ? -12.040 -5.649 5.240 1.00 94.69 91 LYS A C 1
ATOM 690 O O . LYS A 1 91 ? -11.773 -6.069 4.114 1.00 94.69 91 LYS A O 1
ATOM 695 N N . LEU A 1 92 ? -11.830 -6.339 6.357 1.00 93.81 92 LEU A N 1
ATOM 696 C CA . LEU A 1 92 ? -11.353 -7.715 6.385 1.00 93.81 92 LEU A CA 1
ATOM 697 C C . LEU A 1 92 ? -12.524 -8.670 6.648 1.00 93.81 92 LEU A C 1
ATOM 699 O O . LEU A 1 92 ? -13.234 -8.539 7.643 1.00 93.81 92 LEU A O 1
ATOM 703 N N . VAL A 1 93 ? -12.729 -9.642 5.758 1.00 93.88 93 VAL A N 1
ATOM 704 C CA . VAL A 1 93 ? -13.671 -10.754 5.960 1.00 93.88 93 VAL A CA 1
ATOM 705 C C . VAL A 1 93 ? -12.934 -12.064 5.707 1.00 93.88 93 VAL A C 1
ATOM 707 O O . VAL A 1 93 ? -12.546 -12.368 4.577 1.00 93.88 93 VAL A O 1
ATOM 710 N N . GLY A 1 94 ? -12.702 -12.842 6.765 1.00 93.50 94 GLY A N 1
ATOM 711 C CA . GLY A 1 94 ? -11.802 -13.994 6.695 1.00 93.50 94 GLY A CA 1
ATOM 712 C C . GLY A 1 94 ? -10.394 -13.542 6.297 1.00 93.50 94 GLY A C 1
ATOM 713 O O . GLY A 1 94 ? -9.802 -12.716 6.979 1.00 93.50 94 GLY A O 1
ATOM 714 N N . LYS A 1 95 ? -9.880 -14.041 5.166 1.00 95.12 95 LYS A N 1
ATOM 715 C CA . LYS A 1 95 ? -8.578 -13.631 4.597 1.00 95.12 95 LYS A CA 1
ATOM 716 C C . LYS A 1 95 ? -8.696 -12.613 3.459 1.00 95.12 95 LYS A C 1
ATOM 718 O O . LYS A 1 95 ? -7.735 -12.411 2.726 1.00 95.12 95 LYS A O 1
ATOM 723 N N . LYS A 1 96 ? -9.876 -12.031 3.237 1.00 96.31 96 LYS A N 1
ATOM 724 C CA . LYS A 1 96 ? -10.136 -11.116 2.120 1.00 96.31 96 LYS A CA 1
ATOM 725 C C . LYS A 1 96 ? -10.169 -9.676 2.621 1.00 96.31 96 LYS A C 1
ATOM 727 O O . LYS A 1 96 ? -11.102 -9.302 3.327 1.00 96.31 96 LYS A O 1
ATOM 732 N N . LEU A 1 97 ? -9.161 -8.895 2.248 1.00 96.38 97 LEU A N 1
ATOM 733 C CA . LEU A 1 97 ? -9.050 -7.469 2.532 1.00 96.38 97 LEU A CA 1
ATOM 734 C C . LEU A 1 97 ? -9.515 -6.670 1.316 1.00 96.38 97 LEU A C 1
ATOM 736 O O . LEU A 1 97 ? -8.978 -6.816 0.223 1.00 96.38 97 LEU A O 1
ATOM 740 N N . THR A 1 98 ? -10.526 -5.833 1.499 1.00 96.94 98 THR A N 1
ATOM 741 C CA . THR A 1 98 ? -11.035 -4.945 0.447 1.00 96.94 98 THR A CA 1
ATOM 742 C C . THR A 1 98 ? -10.756 -3.506 0.835 1.00 96.94 98 THR A C 1
ATOM 744 O O . THR A 1 98 ? -11.056 -3.126 1.966 1.00 96.94 98 THR A O 1
ATOM 747 N N . PHE A 1 99 ? -10.233 -2.718 -0.101 1.00 97.56 99 PHE A N 1
ATOM 748 C CA . PHE A 1 99 ? -10.078 -1.275 0.044 1.00 97.56 99 PHE A CA 1
ATOM 749 C C . PHE A 1 99 ? -11.170 -0.559 -0.744 1.00 97.56 99 PHE A C 1
ATOM 751 O O . PHE A 1 99 ? -11.480 -0.934 -1.874 1.00 97.56 99 PHE A O 1
ATOM 758 N N . THR A 1 100 ? -11.740 0.487 -0.158 1.00 97.44 100 THR A N 1
ATOM 759 C CA . THR A 1 100 ? -12.657 1.403 -0.839 1.00 97.44 100 THR A CA 1
ATOM 760 C C . THR A 1 100 ? -12.050 2.791 -0.794 1.00 97.44 100 THR A C 1
ATOM 762 O O . THR A 1 100 ? -11.710 3.290 0.276 1.00 97.44 100 THR A O 1
ATOM 765 N N . LYS A 1 101 ? -11.884 3.410 -1.963 1.00 98.12 101 LYS A N 1
ATOM 766 C CA . LYS A 1 101 ? -11.333 4.761 -2.073 1.00 98.12 101 LYS A CA 1
ATOM 767 C C . LYS A 1 101 ? -12.199 5.750 -1.288 1.00 98.12 101 LYS A C 1
ATOM 769 O O . LYS A 1 101 ? -13.408 5.804 -1.502 1.00 98.12 101 LYS A O 1
ATOM 774 N N . VAL A 1 102 ? -11.558 6.550 -0.441 1.00 98.06 102 VAL A N 1
ATOM 775 C CA . VAL A 1 102 ? -12.139 7.764 0.151 1.00 98.06 102 VAL A CA 1
ATOM 776 C C . VAL A 1 102 ? -11.667 8.970 -0.655 1.00 98.06 102 VAL A C 1
ATOM 778 O O . VAL A 1 102 ? -12.477 9.690 -1.230 1.00 98.06 102 VAL A O 1
ATOM 781 N N . GLU A 1 103 ? -10.351 9.136 -0.774 1.00 97.81 103 GLU A N 1
ATOM 782 C CA . GLU A 1 103 ? -9.702 10.248 -1.471 1.00 97.81 103 GLU A CA 1
ATOM 783 C C . GLU A 1 103 ? -8.336 9.779 -1.958 1.00 97.81 103 GLU A C 1
ATOM 785 O O . GLU A 1 103 ? -7.565 9.261 -1.166 1.00 97.81 103 GLU A O 1
ATOM 790 N N . ASP A 1 104 ? -8.031 9.915 -3.245 1.00 98.00 104 ASP A N 1
ATOM 791 C CA . ASP A 1 104 ? -6.701 9.588 -3.763 1.00 98.00 104 ASP A CA 1
ATOM 792 C C . ASP A 1 104 ? -6.551 10.087 -5.210 1.00 98.00 104 ASP A C 1
ATOM 794 O O . ASP A 1 104 ? -7.386 9.773 -6.066 1.00 98.00 104 ASP A O 1
ATOM 798 N N . GLU A 1 105 ? -5.499 10.849 -5.491 1.00 96.44 105 GLU A N 1
ATOM 799 C CA . GLU A 1 105 ? -5.166 11.368 -6.826 1.00 96.44 105 GLU A CA 1
ATOM 800 C C . GLU A 1 105 ? -4.107 10.523 -7.560 1.00 96.44 105 GLU A C 1
ATOM 802 O O . GLU A 1 105 ? -3.741 10.825 -8.700 1.00 96.44 105 GLU A O 1
ATOM 807 N N . ALA A 1 106 ? -3.567 9.486 -6.914 1.00 96.62 106 ALA A N 1
ATOM 808 C CA . ALA A 1 106 ? -2.642 8.538 -7.522 1.00 96.62 106 ALA A CA 1
ATOM 809 C C . ALA A 1 106 ? -3.430 7.453 -8.266 1.00 96.62 106 ALA A C 1
ATOM 811 O O . ALA A 1 106 ? -3.878 6.464 -7.679 1.00 96.62 106 ALA A O 1
ATOM 812 N N . GLU A 1 107 ? -3.650 7.650 -9.566 1.00 94.88 107 GLU A N 1
ATOM 813 C CA . GLU A 1 107 ? -4.480 6.761 -10.386 1.00 94.88 107 GLU A CA 1
ATOM 814 C C . GLU A 1 107 ? -3.959 5.317 -10.398 1.00 94.88 107 GLU A C 1
ATOM 816 O O . GLU A 1 107 ? -4.750 4.369 -10.382 1.00 94.88 107 GLU A O 1
ATOM 821 N N . GLY A 1 108 ? -2.635 5.137 -10.368 1.00 92.12 108 GLY A N 1
ATOM 822 C CA . GLY A 1 108 ? -1.995 3.829 -10.297 1.00 92.12 108 GLY A CA 1
ATOM 823 C C . GLY A 1 108 ? -2.308 3.109 -8.988 1.00 92.12 108 GLY A C 1
ATOM 824 O O . GLY A 1 108 ? -2.695 1.937 -9.010 1.00 92.12 108 GLY A O 1
ATOM 825 N N . ARG A 1 109 ? -2.213 3.818 -7.856 1.00 95.00 109 ARG A N 1
ATOM 826 C CA . ARG A 1 109 ? -2.531 3.281 -6.523 1.00 95.00 109 ARG A CA 1
ATOM 827 C C . ARG A 1 109 ? -4.020 2.978 -6.372 1.00 95.00 109 ARG A C 1
ATOM 829 O O . ARG A 1 109 ? -4.370 1.896 -5.903 1.00 95.00 109 ARG A O 1
ATOM 836 N N . VAL A 1 110 ? -4.887 3.872 -6.854 1.00 96.25 110 VAL A N 1
ATOM 837 C CA . VAL A 1 110 ? -6.345 3.659 -6.898 1.00 96.25 110 VAL A CA 1
ATOM 838 C C . VAL A 1 110 ? -6.675 2.390 -7.668 1.00 96.25 110 VAL A C 1
ATOM 840 O O . VAL A 1 110 ? -7.391 1.528 -7.154 1.00 96.25 110 VAL A O 1
ATOM 843 N N . SER A 1 111 ? -6.136 2.264 -8.882 1.00 92.00 111 SER A N 1
ATOM 844 C CA . SER A 1 111 ? -6.342 1.089 -9.724 1.00 92.00 111 SER A CA 1
ATOM 845 C C . SER A 1 111 ? -5.850 -0.180 -9.029 1.00 92.00 111 SER A C 1
ATOM 847 O O . SER A 1 111 ? -6.585 -1.159 -8.963 1.00 92.00 111 SER A O 1
ATOM 849 N N . ALA A 1 112 ? -4.657 -0.175 -8.432 1.00 90.38 112 ALA A N 1
ATOM 850 C CA . ALA A 1 112 ? -4.152 -1.341 -7.714 1.00 90.38 112 ALA A CA 1
ATOM 851 C C . ALA A 1 112 ? -5.073 -1.744 -6.546 1.00 90.38 112 ALA A C 1
ATOM 853 O O . ALA A 1 112 ? -5.564 -2.872 -6.509 1.00 90.38 112 ALA A O 1
ATOM 854 N N . LEU A 1 113 ? -5.347 -0.831 -5.610 1.00 94.56 113 LEU A N 1
ATOM 855 C CA . LEU A 1 113 ? -6.009 -1.163 -4.345 1.00 94.56 113 LEU A CA 1
ATOM 856 C C . LEU A 1 113 ? -7.485 -1.540 -4.502 1.00 94.56 113 LEU A C 1
ATOM 858 O O . LEU A 1 113 ? -7.967 -2.402 -3.767 1.00 94.56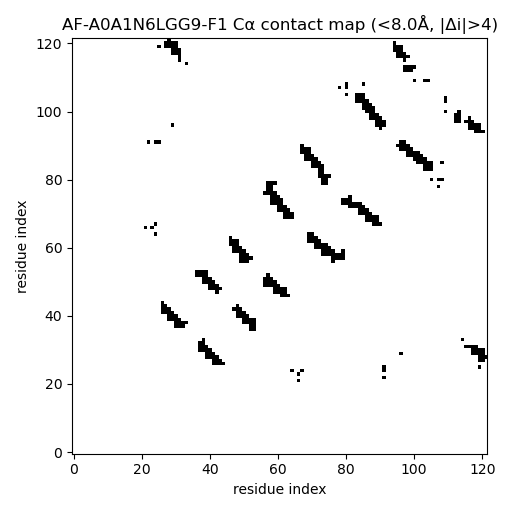 113 LEU A O 1
ATOM 862 N N . THR A 1 114 ? -8.192 -0.935 -5.459 1.00 95.00 114 THR A N 1
ATOM 863 C CA . THR A 1 114 ? -9.650 -1.109 -5.612 1.00 95.00 114 THR A CA 1
ATOM 864 C C . THR A 1 114 ? -10.065 -2.226 -6.573 1.00 95.00 114 THR A C 1
ATOM 866 O O . THR A 1 114 ? -11.248 -2.548 -6.652 1.00 95.00 114 THR A O 1
ATOM 869 N N . ASN A 1 115 ? -9.118 -2.867 -7.268 1.00 88.44 115 ASN A N 1
ATOM 870 C CA . ASN A 1 115 ? -9.420 -3.879 -8.287 1.00 88.44 115 ASN A CA 1
ATOM 871 C C . ASN A 1 115 ? -9.854 -5.253 -7.743 1.00 88.44 115 ASN A C 1
ATOM 873 O O . ASN A 1 115 ? -10.241 -6.128 -8.518 1.00 88.44 115 ASN A O 1
ATOM 877 N N . GLY A 1 116 ? -9.820 -5.486 -6.434 1.00 73.88 116 GLY A N 1
ATOM 878 C CA . GLY A 1 116 ? -10.398 -6.706 -5.886 1.00 73.88 116 GLY A CA 1
ATOM 879 C C . GLY A 1 116 ? -10.081 -6.940 -4.422 1.00 73.88 116 GLY A C 1
ATOM 880 O O . GLY A 1 116 ? -9.239 -6.254 -3.841 1.00 73.88 116 GLY A O 1
ATOM 881 N N . PRO A 1 117 ? -10.748 -7.932 -3.806 1.00 90.50 117 PRO A N 1
ATOM 882 C CA . PRO A 1 117 ? -10.379 -8.346 -2.475 1.00 90.50 117 PRO A CA 1
ATOM 883 C C . PRO A 1 117 ? -9.001 -9.005 -2.533 1.00 90.50 117 PRO A C 1
ATOM 885 O O . PRO A 1 117 ? -8.810 -10.081 -3.109 1.00 90.50 117 PRO A O 1
ATOM 888 N N . TRP A 1 118 ? -8.046 -8.364 -1.885 1.00 97.06 118 TRP A N 1
ATOM 889 C CA . TRP A 1 118 ? -6.720 -8.892 -1.675 1.00 97.06 118 TRP A CA 1
ATOM 890 C C . TRP A 1 118 ? -6.771 -10.047 -0.683 1.00 97.06 118 TRP A C 1
ATOM 892 O O . TRP A 1 118 ? -7.540 -10.038 0.277 1.00 97.06 118 TRP A O 1
ATOM 902 N N . THR A 1 119 ? -5.963 -11.073 -0.915 1.00 97.69 119 THR A N 1
ATOM 903 C CA . THR A 1 119 ? -5.916 -12.247 -0.044 1.00 97.69 119 THR A CA 1
ATOM 904 C C . THR A 1 119 ? -4.719 -12.150 0.881 1.00 97.69 119 THR A C 1
ATOM 906 O O . THR A 1 119 ? -3.591 -12.152 0.392 1.00 97.69 119 THR A O 1
ATOM 909 N N . LEU A 1 120 ? -4.963 -12.107 2.190 1.00 96.38 120 LEU A N 1
ATOM 910 C CA . LEU A 1 120 ? -3.920 -12.221 3.204 1.00 96.38 120 LEU A CA 1
ATOM 911 C C . LEU A 1 120 ? -3.224 -13.580 3.069 1.00 96.38 120 LEU A C 1
ATOM 913 O O . LEU A 1 120 ? -3.885 -14.620 2.977 1.00 96.38 120 LEU A O 1
ATOM 917 N N . LYS A 1 121 ? -1.897 -13.543 2.993 1.00 95.44 121 LYS A N 1
ATOM 918 C CA . LYS A 1 121 ? -1.023 -14.713 2.970 1.00 95.44 121 LYS A CA 1
ATOM 919 C C . LYS A 1 121 ? -0.635 -15.068 4.403 1.00 95.44 121 LYS A C 1
ATOM 921 O O . LYS A 1 121 ? -0.481 -14.171 5.228 1.00 95.44 121 LYS A O 1
ATOM 926 N N . ASP A 1 122 ? -0.550 -16.371 4.660 1.00 76.38 122 ASP A N 1
ATOM 927 C CA . ASP A 1 122 ? -0.080 -16.929 5.933 1.00 76.38 122 ASP A CA 1
ATOM 928 C C . ASP A 1 122 ? 1.442 -16.814 6.067 1.00 76.38 122 ASP A C 1
ATOM 930 O O . ASP A 1 122 ? 2.121 -16.834 5.011 1.00 76.38 122 ASP A O 1
#

pLDDT: mean 85.96, std 18.73, range [36.44, 98.38]

Radius of gyration: 23.1 Å; Cα contacts (8 Å, |Δi|>4): 230; chains: 1; bounding box: 63×34×73 Å